Protein AF-A0A060Z2H5-F1 (afdb_monomer)

Mean predicted aligned error: 9.16 Å

Nearest PDB structures (foldseek):
  2d9x-assembly1_A  TM=9.218E-01  e=4.133E-07  Homo sapiens
  5jjd-assembly1_A  TM=8.554E-01  e=1.402E-03  Homo sapiens
  2i5f-assembly1_A  TM=7.702E-01  e=9.888E-03  Homo sapiens
  5oc7-assembly3_A  TM=6.805E-01  e=1.122E-02  Homo sapiens
  1zm0-assembly2_B  TM=7.296E-01  e=1.743E-02  Homo sapiens

pLDDT: mean 73.02, std 13.14, range [35.66, 87.62]

Solvent-accessible surface area (backbone atoms only — not comparable to full-atom values): 5081 Å² total; per-residue (Å²): 133,83,76,84,79,76,74,76,78,68,60,38,76,45,79,37,80,90,78,39,26,42,30,32,25,76,41,77,86,36,73,86,45,81,62,77,46,70,44,53,43,68,76,28,48,78,43,79,42,88,88,39,93,53,29,30,33,42,36,25,67,87,74,50,71,45,83,40,77,42,57,71,68,58,47,56,51,53,57,64,71,66,107

Foldseek 3Di:
DDDDPPCPQPWDWDQDLVQQWIFIHSDPVCPVPDGPDIAHLVQWDKAADPPDPQWIWIQGPVRDIDTDSDDPVVVVVSVVSND

InterPro domains:
  IPR011993 PH-like domain superfamily [G3DSA:2.30.29.30] (5-77)

Secondary structure (DSSP, 8-state):
----------PEEEEETTTTEEEEESSGGGGGSPPSEEEE-TT-EEEE-TTSTTEEEEE-TTS-EEEEE--HHHHHHHHHH--

Radius of gyration: 13.89 Å; Cα contacts (8 Å, |Δi|>4): 129; chains: 1; bounding box: 32×28×46 Å

Sequence (83 aa):
MPPFSLTLSYRYFVLDPELGQLQYFVHEQGKSQKPRGSLPLIGASVVQSDEAPHMFIVNSFNGELYKLRGMQTLNCQLFSFLK

Structure (mmCIF, N/CA/C/O backbone):
data_AF-A0A060Z2H5-F1
#
_entry.id   AF-A0A060Z2H5-F1
#
loop_
_atom_site.group_PDB
_atom_site.id
_atom_site.type_symbol
_atom_site.label_atom_id
_atom_site.label_alt_id
_atom_site.label_comp_id
_atom_site.label_asym_id
_atom_site.label_entity_id
_atom_site.label_seq_id
_atom_site.pdbx_PDB_ins_code
_atom_site.Cartn_x
_atom_site.Cartn_y
_atom_site.Cartn_z
_atom_site.occupancy
_atom_site.B_iso_or_equiv
_atom_site.auth_seq_id
_atom_site.auth_comp_id
_atom_site.auth_asym_id
_atom_site.auth_atom_id
_atom_site.pdbx_PDB_model_num
ATOM 1 N N . MET A 1 1 ? -8.546 15.763 -32.576 1.00 42.31 1 MET A N 1
ATOM 2 C CA . MET A 1 1 ? -7.332 15.225 -31.927 1.00 42.31 1 MET A CA 1
ATOM 3 C C . MET A 1 1 ? -7.381 15.675 -30.470 1.00 42.31 1 MET A C 1
ATOM 5 O O . MET A 1 1 ? -7.163 16.860 -30.243 1.00 42.31 1 MET A O 1
ATOM 9 N N . PRO A 1 2 ? -7.804 14.842 -29.504 1.00 37.28 2 PRO A N 1
ATOM 10 C CA . PRO A 1 2 ? -7.812 15.268 -28.111 1.00 37.28 2 PRO A CA 1
ATOM 11 C C . PRO A 1 2 ? -6.368 15.379 -27.592 1.00 37.28 2 PRO A C 1
ATOM 13 O O . PRO A 1 2 ? -5.493 14.655 -28.077 1.00 37.28 2 PRO A O 1
ATOM 16 N N . PRO A 1 3 ? -6.101 16.296 -26.648 1.00 46.59 3 PRO A N 1
ATOM 17 C CA . PRO A 1 3 ? -4.768 16.515 -26.111 1.00 46.59 3 PRO A CA 1
ATOM 18 C C . PRO A 1 3 ? -4.315 15.284 -25.323 1.00 46.59 3 PRO A C 1
ATOM 20 O O . PRO A 1 3 ? -5.119 14.616 -24.671 1.00 46.59 3 PRO A O 1
ATOM 23 N N . PHE A 1 4 ? -3.018 14.990 -25.405 1.00 43.38 4 PHE A N 1
ATOM 24 C CA . PHE A 1 4 ? -2.335 13.935 -24.662 1.00 43.38 4 PHE A CA 1
AT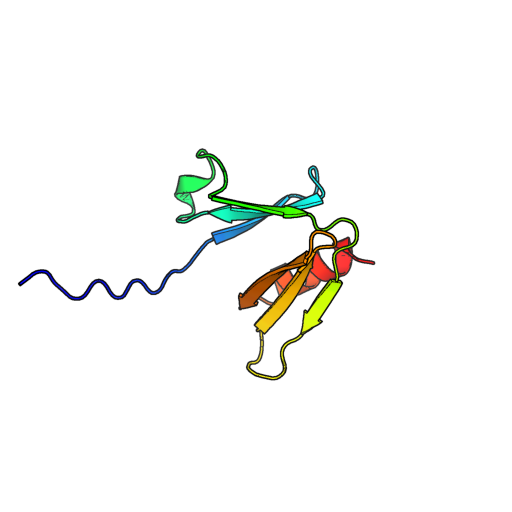OM 25 C C . PHE A 1 4 ? -2.767 13.946 -23.189 1.00 43.38 4 PHE A C 1
ATOM 27 O O . PHE A 1 4 ? -2.315 14.777 -22.403 1.00 43.38 4 PHE A O 1
ATOM 34 N N . SER A 1 5 ? -3.632 13.006 -22.803 1.00 35.66 5 SER A N 1
ATOM 35 C CA . SER A 1 5 ? -3.867 12.695 -21.397 1.00 35.66 5 SER A CA 1
ATOM 36 C C . SER A 1 5 ? -2.640 11.947 -20.893 1.00 35.66 5 SER A C 1
ATOM 38 O O . SER A 1 5 ? -2.611 10.721 -20.850 1.00 35.66 5 SER A O 1
ATOM 40 N N . LEU A 1 6 ? -1.590 12.695 -20.551 1.00 40.50 6 LEU A N 1
ATOM 41 C CA . LEU A 1 6 ? -0.538 12.215 -19.668 1.00 40.50 6 LEU A CA 1
ATOM 42 C C . LEU A 1 6 ? -1.198 11.997 -18.308 1.00 40.50 6 LEU A C 1
ATOM 44 O O . LEU A 1 6 ? -1.178 12.869 -17.443 1.00 40.50 6 LEU A O 1
ATOM 48 N N . THR A 1 7 ? -1.828 10.841 -18.111 1.00 41.19 7 THR A N 1
ATOM 49 C CA . THR A 1 7 ? -2.225 10.399 -16.779 1.00 41.19 7 THR A CA 1
ATOM 50 C C . THR A 1 7 ? -0.949 10.023 -16.029 1.00 41.19 7 THR A C 1
ATOM 52 O O . THR A 1 7 ? -0.661 8.844 -15.824 1.00 41.19 7 THR A O 1
ATOM 55 N N . LEU A 1 8 ? -0.160 11.025 -15.624 1.00 45.12 8 LEU A N 1
ATOM 56 C CA . LEU A 1 8 ? 0.712 10.919 -14.460 1.00 45.12 8 LEU A CA 1
ATOM 57 C C . LEU A 1 8 ? -0.233 10.629 -13.294 1.00 45.12 8 LEU A C 1
ATOM 59 O O . LEU A 1 8 ? -0.806 11.536 -12.698 1.00 45.12 8 LEU A O 1
ATOM 63 N N . SER A 1 9 ? -0.524 9.348 -13.073 1.00 55.25 9 SER A N 1
ATOM 64 C CA . SER A 1 9 ? -1.528 8.905 -12.113 1.00 55.25 9 SER A CA 1
ATOM 65 C C . SER A 1 9 ? -0.971 9.126 -10.705 1.00 55.25 9 SER A C 1
ATOM 67 O O . SER A 1 9 ? -0.440 8.213 -10.081 1.00 55.25 9 SER A O 1
ATOM 69 N N . TYR A 1 10 ? -1.055 10.366 -10.221 1.00 58.38 10 TYR A N 1
ATOM 70 C CA . TYR A 1 10 ? -0.839 10.735 -8.826 1.00 58.38 10 TYR A CA 1
ATOM 71 C C . TYR A 1 10 ? -2.026 10.200 -8.025 1.00 58.38 10 TYR A C 1
ATOM 73 O O . TYR A 1 10 ? -2.997 10.902 -7.751 1.00 58.38 10 TYR A O 1
ATOM 81 N N . ARG A 1 11 ? -1.992 8.899 -7.734 1.00 69.62 11 ARG A N 1
ATOM 82 C CA . ARG A 1 11 ? -2.974 8.281 -6.848 1.00 69.62 11 ARG A CA 1
ATOM 83 C C . ARG A 1 11 ? -2.638 8.665 -5.418 1.00 69.62 11 ARG A C 1
ATOM 85 O O . ARG A 1 11 ? -1.478 8.646 -5.015 1.00 69.62 11 ARG A O 1
ATOM 92 N N . TYR A 1 12 ? -3.664 9.043 -4.675 1.00 74.12 12 TYR A N 1
ATOM 93 C CA . TYR A 1 12 ? -3.527 9.495 -3.306 1.00 74.12 12 TYR A CA 1
ATOM 94 C C . TYR A 1 12 ? -3.664 8.303 -2.367 1.00 74.12 12 TYR A C 1
ATOM 96 O O . TYR A 1 12 ? -4.706 7.653 -2.354 1.00 74.12 12 TYR A O 1
ATOM 104 N N . PHE A 1 13 ? -2.618 8.008 -1.603 1.00 76.88 13 PHE A N 1
ATOM 105 C CA . PHE A 1 13 ? -2.602 6.909 -0.641 1.00 76.88 13 PHE A CA 1
ATOM 106 C C . PHE A 1 13 ? -2.857 7.455 0.761 1.00 76.88 13 PHE A C 1
ATOM 108 O O . PHE A 1 13 ? -2.217 8.417 1.181 1.00 76.88 13 PHE A O 1
ATOM 115 N N . VAL A 1 14 ? -3.787 6.836 1.477 1.00 80.12 14 VAL A N 1
ATOM 116 C CA . VAL A 1 14 ? -4.137 7.151 2.861 1.00 80.12 14 VAL A CA 1
ATOM 117 C C . VAL A 1 14 ? -3.928 5.903 3.690 1.00 80.12 14 VAL A C 1
ATOM 119 O O . VAL A 1 14 ? -4.483 4.845 3.399 1.00 80.12 14 VAL A O 1
ATOM 122 N N . LEU A 1 15 ? -3.116 6.041 4.727 1.00 80.19 15 LEU A N 1
ATOM 123 C CA . LEU A 1 15 ? -2.996 5.037 5.764 1.00 80.19 15 LEU A CA 1
ATOM 124 C C . LEU A 1 15 ? -4.136 5.243 6.760 1.00 80.19 15 LEU A C 1
ATOM 126 O O . LEU A 1 15 ? -4.225 6.314 7.357 1.00 80.19 15 LEU A O 1
ATOM 130 N N . ASP A 1 16 ? -4.990 4.237 6.919 1.00 83.44 16 ASP A N 1
ATOM 131 C CA . ASP A 1 16 ? -6.049 4.242 7.921 1.00 83.44 16 ASP A CA 1
ATOM 132 C C . ASP A 1 16 ? -5.610 3.381 9.118 1.00 83.44 16 ASP A C 1
ATOM 134 O O . ASP A 1 16 ? -5.578 2.150 9.001 1.00 83.44 16 ASP A O 1
ATOM 138 N N . PRO A 1 17 ? -5.205 3.997 10.245 1.00 75.88 17 PRO A N 1
ATOM 139 C CA . PRO A 1 17 ? -4.743 3.265 11.418 1.00 75.88 17 PRO A CA 1
ATOM 140 C C . PRO A 1 17 ? -5.882 2.592 12.189 1.00 75.88 17 PRO A C 1
ATOM 142 O O . PRO A 1 17 ? -5.627 1.647 12.928 1.00 75.88 17 PRO A O 1
ATOM 145 N N . GLU A 1 18 ? -7.121 3.056 12.020 1.00 82.44 18 GLU A N 1
ATOM 146 C CA . GLU A 1 18 ? -8.296 2.517 12.705 1.00 82.44 18 GLU A CA 1
ATOM 147 C C . GLU A 1 18 ? -8.731 1.199 12.052 1.00 82.44 18 GLU A C 1
ATOM 149 O O . GLU A 1 18 ? -9.034 0.220 12.732 1.00 82.44 18 GLU A O 1
ATOM 154 N N . LEU A 1 19 ? -8.666 1.144 10.718 1.00 80.25 19 LEU A N 1
ATOM 155 C CA . LEU A 1 19 ? -8.915 -0.072 9.943 1.00 80.25 19 LEU A CA 1
ATOM 156 C C . LEU A 1 19 ? -7.672 -0.961 9.788 1.00 80.25 19 LEU A C 1
ATOM 158 O O . LEU A 1 19 ? -7.802 -2.138 9.449 1.00 80.25 19 LEU A O 1
ATOM 162 N N . GLY A 1 20 ? -6.472 -0.408 9.979 1.00 83.25 20 GLY A N 1
ATOM 163 C CA . GLY A 1 20 ? -5.203 -1.093 9.727 1.00 83.25 20 GLY A CA 1
ATOM 164 C C . GLY A 1 20 ? -4.992 -1.441 8.254 1.00 83.25 20 GLY A C 1
ATOM 165 O O . GLY A 1 20 ? -4.463 -2.505 7.921 1.00 83.25 20 GLY A O 1
ATOM 166 N N . GLN A 1 21 ? -5.449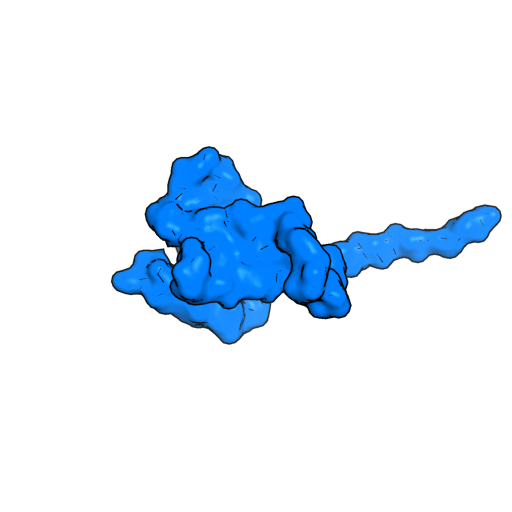 -0.567 7.353 1.00 86.44 21 GLN A N 1
ATOM 167 C CA . GLN A 1 21 ? -5.374 -0.782 5.908 1.00 86.44 21 GLN A CA 1
ATOM 168 C C . GLN A 1 21 ? -4.876 0.468 5.186 1.00 86.44 21 GLN A C 1
ATOM 170 O O . GLN A 1 21 ? -5.172 1.602 5.557 1.00 86.44 21 GLN A O 1
ATOM 175 N 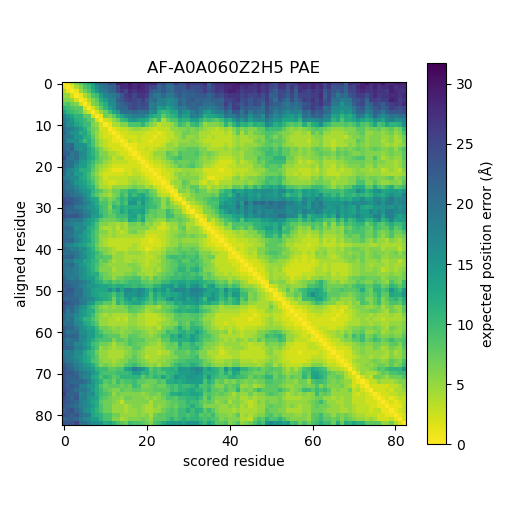N . LEU A 1 22 ? -4.150 0.250 4.097 1.00 85.25 22 LEU A N 1
ATOM 176 C CA . LEU A 1 22 ? -3.687 1.287 3.195 1.00 85.25 22 LEU A CA 1
ATOM 177 C C . LEU A 1 22 ? -4.688 1.449 2.052 1.00 85.25 22 LEU A C 1
ATOM 179 O O . LEU A 1 22 ? -4.816 0.587 1.186 1.00 85.25 22 LEU A O 1
ATOM 183 N N . GLN A 1 23 ? -5.411 2.556 2.048 1.00 85.88 23 GLN A N 1
ATOM 184 C CA . GLN A 1 23 ? -6.422 2.867 1.046 1.00 85.88 23 GLN A CA 1
ATOM 185 C C . GLN A 1 23 ? -5.851 3.798 -0.012 1.00 85.88 23 GLN A C 1
ATOM 187 O O . GLN A 1 23 ? -5.010 4.645 0.283 1.00 85.88 23 GLN A O 1
ATOM 192 N N . TYR A 1 24 ? -6.323 3.681 -1.251 1.00 81.25 24 TYR A N 1
ATOM 193 C CA . TYR A 1 24 ? -5.930 4.619 -2.296 1.00 81.25 24 TYR A CA 1
ATOM 194 C C . TYR A 1 24 ? -7.112 5.173 -3.076 1.00 81.25 24 TYR A C 1
ATOM 196 O O . TYR A 1 24 ? -8.102 4.500 -3.380 1.00 81.25 24 TYR A O 1
ATOM 204 N N . PHE A 1 25 ? -6.967 6.442 -3.426 1.00 78.81 25 PHE A N 1
ATOM 205 C CA . PHE A 1 25 ? -7.966 7.261 -4.076 1.00 78.81 25 PHE A CA 1
ATOM 206 C C . PHE A 1 25 ? -7.385 7.817 -5.371 1.00 78.81 25 PHE A C 1
ATOM 208 O O . PHE A 1 25 ? -6.180 8.027 -5.511 1.00 78.81 25 PHE A O 1
ATOM 215 N N . VAL A 1 26 ? -8.254 8.041 -6.354 1.00 72.56 26 VAL A N 1
ATOM 216 C CA . VAL A 1 26 ? -7.834 8.615 -7.639 1.00 72.56 26 VAL A CA 1
ATOM 217 C C . VAL A 1 26 ? -7.426 10.079 -7.450 1.00 72.56 26 VAL A C 1
ATOM 219 O O . VAL A 1 26 ? -6.442 10.502 -8.045 1.00 72.56 26 VAL A O 1
ATOM 222 N N . HIS A 1 27 ? -8.121 10.811 -6.570 1.00 69.06 27 HIS A N 1
ATOM 223 C CA . HIS A 1 27 ? -7.875 12.216 -6.229 1.00 69.06 27 HIS A CA 1
ATOM 224 C C . HIS A 1 27 ? -8.108 12.471 -4.731 1.00 69.06 27 HIS A C 1
ATOM 226 O O . HIS A 1 27 ? -8.887 11.751 -4.106 1.00 69.06 27 HIS A O 1
ATOM 232 N N . GLU A 1 28 ? -7.509 13.528 -4.169 1.00 66.94 28 GLU A N 1
ATOM 233 C CA . GLU A 1 28 ? -7.730 13.948 -2.769 1.00 66.94 28 GLU A CA 1
ATOM 234 C C . GLU A 1 28 ? -9.197 14.257 -2.451 1.00 66.94 28 GLU A C 1
ATOM 236 O O . GLU A 1 28 ? -9.692 13.902 -1.384 1.00 66.94 28 GLU A O 1
ATOM 241 N N . GLN A 1 29 ? -9.923 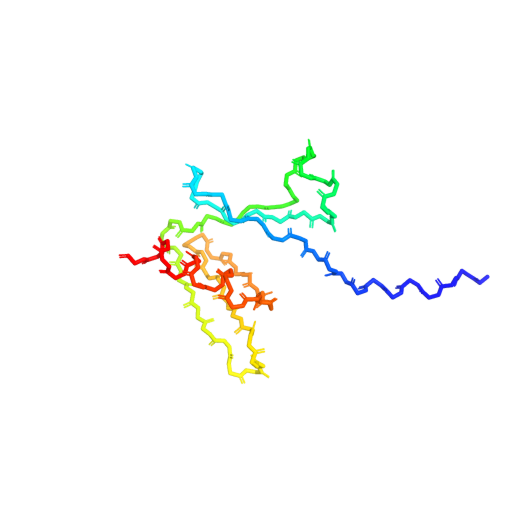14.856 -3.399 1.00 60.19 29 GLN A N 1
ATOM 242 C CA . GLN A 1 29 ? -11.365 15.125 -3.281 1.00 60.19 29 GLN A CA 1
ATOM 243 C C . GLN A 1 29 ? -12.198 13.832 -3.212 1.00 60.19 29 GLN A C 1
ATOM 245 O O . GLN A 1 29 ? -13.344 13.841 -2.771 1.00 60.19 29 GLN A O 1
ATOM 250 N N . GLY A 1 30 ? -11.604 12.700 -3.603 1.00 59.09 30 GLY A N 1
ATOM 251 C CA . GLY A 1 30 ? -12.189 11.371 -3.501 1.00 59.09 30 GLY A CA 1
ATOM 252 C C . GLY A 1 30 ? -12.193 10.788 -2.089 1.00 59.09 30 GLY A C 1
ATOM 253 O O . GLY A 1 30 ? -12.722 9.697 -1.939 1.00 59.09 30 GLY A O 1
ATOM 254 N N . LYS A 1 31 ? -11.673 11.475 -1.058 1.00 57.03 31 LYS A N 1
ATOM 255 C CA . LYS A 1 31 ? -11.735 11.002 0.343 1.00 57.03 31 LYS A CA 1
ATOM 256 C C . LYS A 1 31 ? -13.160 10.704 0.825 1.00 57.03 31 LYS A C 1
ATOM 258 O O . LYS A 1 31 ? -13.343 9.847 1.677 1.00 57.03 31 LYS A O 1
ATOM 263 N N . SER A 1 32 ? -14.164 11.393 0.274 1.00 59.19 32 SER A N 1
ATOM 264 C CA . SER A 1 32 ? -15.579 11.132 0.579 1.00 59.19 32 SER A CA 1
ATOM 265 C C . SER A 1 32 ? -16.198 10.025 -0.287 1.00 59.19 32 SER A C 1
ATOM 267 O O . SER A 1 32 ? -17.314 9.584 -0.020 1.00 59.19 32 SER A O 1
ATOM 269 N N . GLN A 1 33 ? -15.515 9.604 -1.353 1.00 64.88 33 GLN A N 1
ATOM 270 C CA . GLN A 1 33 ? -15.916 8.492 -2.212 1.00 64.88 33 GLN A CA 1
ATOM 271 C C . GLN A 1 33 ? -15.287 7.192 -1.699 1.00 64.88 33 GLN A C 1
ATOM 273 O O . GLN A 1 33 ? -14.264 7.205 -1.021 1.00 64.88 33 GLN A O 1
ATOM 278 N N . LYS A 1 34 ? -15.884 6.047 -2.046 1.00 69.00 34 LYS A N 1
ATOM 279 C CA . LYS A 1 34 ? -15.354 4.731 -1.665 1.00 69.00 34 LYS A CA 1
ATOM 280 C C . LYS A 1 34 ? -13.895 4.589 -2.149 1.00 69.00 34 LYS A C 1
ATOM 282 O O . LYS A 1 34 ? -13.635 4.917 -3.315 1.00 69.00 34 LYS A O 1
ATOM 287 N N . PRO A 1 35 ? -12.959 4.105 -1.307 1.00 75.94 35 PRO A N 1
ATOM 288 C CA . PRO A 1 35 ? -11.583 3.858 -1.726 1.00 75.94 35 PRO A CA 1
ATOM 289 C C . PRO A 1 35 ? -11.573 2.963 -2.962 1.00 75.94 35 PRO A C 1
ATOM 291 O O . PRO A 1 35 ? -12.378 2.036 -3.083 1.00 75.94 35 PRO A O 1
ATOM 294 N N . ARG A 1 36 ? -10.682 3.258 -3.914 1.00 82.81 36 ARG A N 1
ATOM 295 C CA . ARG A 1 36 ? -10.618 2.487 -5.163 1.00 82.81 36 ARG A CA 1
ATOM 296 C C . ARG A 1 36 ? -10.096 1.075 -4.917 1.00 82.81 36 ARG A C 1
ATOM 298 O O . ARG A 1 36 ? -10.475 0.151 -5.626 1.00 82.81 36 ARG A O 1
ATOM 305 N N . GLY A 1 37 ? -9.278 0.937 -3.885 1.00 81.69 37 GLY A N 1
ATOM 306 C CA . GLY A 1 37 ? -8.971 -0.316 -3.231 1.00 81.69 37 GLY A CA 1
ATOM 307 C C . GLY A 1 37 ? -8.307 -0.044 -1.888 1.00 81.69 37 GLY A C 1
ATOM 308 O O . GLY A 1 37 ? -7.883 1.081 -1.595 1.00 81.69 37 GLY A O 1
ATOM 309 N N . SER A 1 38 ? -8.262 -1.084 -1.075 1.00 85.31 38 SER A N 1
ATOM 310 C CA . SER A 1 38 ? -7.660 -1.0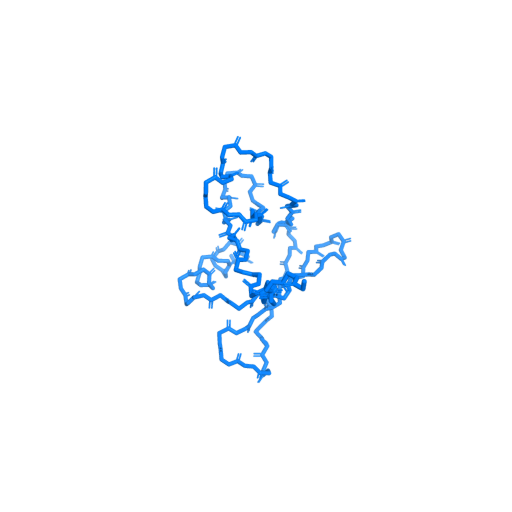84 0.247 1.00 85.31 38 SER A CA 1
ATOM 311 C C . SER A 1 38 ? -6.754 -2.297 0.357 1.00 85.31 38 SER A C 1
ATOM 313 O O . S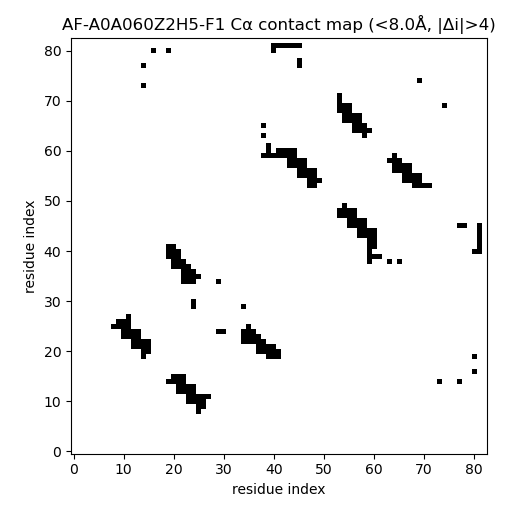ER A 1 38 ? -7.131 -3.390 -0.051 1.00 85.31 38 SER A O 1
ATOM 315 N N . LEU A 1 39 ? -5.560 -2.087 0.889 1.00 86.00 39 LEU A N 1
ATOM 316 C CA . LEU A 1 39 ? -4.590 -3.133 1.136 1.00 86.00 39 LEU A CA 1
ATOM 317 C C . LEU A 1 39 ? -4.480 -3.337 2.650 1.00 86.00 39 LEU A C 1
ATOM 319 O O . LEU A 1 39 ? -4.041 -2.414 3.342 1.00 86.00 39 LEU A O 1
ATOM 323 N N . PRO A 1 40 ? -4.847 -4.506 3.192 1.00 86.81 40 PRO A N 1
ATOM 324 C CA . PRO A 1 40 ? -4.688 -4.760 4.613 1.00 86.81 40 PRO A CA 1
ATOM 325 C C . PRO A 1 40 ? -3.207 -4.785 4.990 1.00 86.81 40 PRO A C 1
ATOM 327 O O . PRO A 1 40 ? -2.408 -5.468 4.343 1.00 86.81 40 PRO A O 1
ATOM 330 N N . LEU A 1 41 ? -2.851 -4.030 6.034 1.00 83.75 41 LEU A N 1
ATOM 331 C CA . LEU A 1 41 ? -1.489 -3.985 6.572 1.00 83.75 41 LEU A CA 1
ATOM 332 C C . LEU A 1 41 ? -1.253 -5.022 7.661 1.00 83.75 41 LEU A C 1
ATOM 334 O O . LEU A 1 41 ? -0.109 -5.311 8.003 1.00 83.75 41 LEU A O 1
ATOM 338 N N . ILE A 1 42 ? -2.323 -5.614 8.185 1.00 82.94 42 ILE A N 1
ATOM 339 C CA . ILE A 1 42 ? -2.220 -6.723 9.120 1.00 82.94 42 ILE A CA 1
ATOM 340 C C . ILE A 1 42 ? -1.545 -7.919 8.436 1.00 82.94 42 ILE A C 1
ATOM 342 O O . ILE A 1 42 ? -1.995 -8.403 7.398 1.00 82.94 42 ILE A O 1
ATOM 346 N N . GLY A 1 43 ? -0.404 -8.345 8.980 1.00 83.19 43 GLY A N 1
ATOM 347 C CA . GLY A 1 43 ? 0.436 -9.373 8.359 1.00 83.19 43 GLY A CA 1
ATOM 348 C C . GLY A 1 43 ? 1.094 -8.946 7.041 1.00 83.19 43 GLY A C 1
ATOM 349 O O . GLY A 1 43 ? 1.655 -9.792 6.347 1.00 83.19 43 GLY A O 1
ATOM 350 N N . ALA A 1 44 ? 1.033 -7.662 6.675 1.00 85.88 44 ALA A N 1
ATOM 351 C CA . ALA A 1 44 ? 1.762 -7.152 5.528 1.00 85.88 44 ALA A CA 1
ATOM 352 C C . ALA A 1 44 ? 3.250 -6.960 5.857 1.00 85.88 44 ALA A C 1
ATOM 354 O O . ALA A 1 44 ? 3.657 -6.843 7.007 1.00 85.88 44 ALA A O 1
ATOM 355 N N . SER A 1 45 ? 4.084 -6.920 4.826 1.00 86.44 45 SER A N 1
ATOM 356 C CA . SER A 1 45 ? 5.518 -6.662 4.903 1.00 86.44 45 SER A CA 1
ATOM 357 C C . SER A 1 45 ? 5.867 -5.515 3.965 1.00 86.44 45 SER A C 1
ATOM 359 O O . SER A 1 45 ? 5.493 -5.535 2.794 1.00 86.44 45 SER A O 1
ATOM 361 N N . VAL A 1 46 ? 6.587 -4.508 4.455 1.00 83.50 46 VAL A N 1
ATOM 362 C CA . VAL A 1 46 ? 7.074 -3.399 3.622 1.00 83.50 46 VAL A CA 1
ATOM 363 C C . VAL A 1 46 ? 8.537 -3.640 3.282 1.00 83.50 46 VAL A C 1
ATOM 365 O O . VAL A 1 46 ? 9.375 -3.781 4.168 1.00 83.50 46 VAL A O 1
ATOM 368 N N . VAL A 1 47 ? 8.846 -3.655 1.988 1.00 84.12 47 VAL A N 1
ATOM 369 C CA . VAL A 1 47 ? 10.198 -3.842 1.454 1.00 84.12 47 VAL A CA 1
ATOM 370 C C . VAL A 1 47 ? 10.611 -2.572 0.723 1.00 84.12 47 VAL A C 1
ATOM 372 O O . VAL A 1 47 ? 9.895 -2.102 -0.158 1.00 84.12 47 VAL A O 1
ATOM 375 N N . GLN A 1 48 ? 11.755 -1.987 1.076 1.00 79.69 48 GLN A N 1
ATOM 376 C CA . GLN A 1 48 ? 12.302 -0.865 0.309 1.00 79.69 48 GLN A CA 1
ATOM 377 C C . GLN A 1 48 ? 12.795 -1.365 -1.050 1.00 79.69 48 GLN A C 1
ATOM 379 O O . GLN A 1 48 ? 13.454 -2.398 -1.128 1.00 79.69 48 GLN A O 1
ATOM 384 N N . SER A 1 49 ? 12.451 -0.645 -2.117 1.00 77.19 49 SER A N 1
ATOM 385 C CA . SER A 1 49 ? 12.939 -0.973 -3.455 1.00 77.19 49 SER A CA 1
ATOM 386 C C . SER A 1 49 ? 14.283 -0.285 -3.678 1.00 77.19 49 SER A C 1
ATOM 388 O O . SER A 1 49 ? 14.406 0.908 -3.406 1.00 77.19 49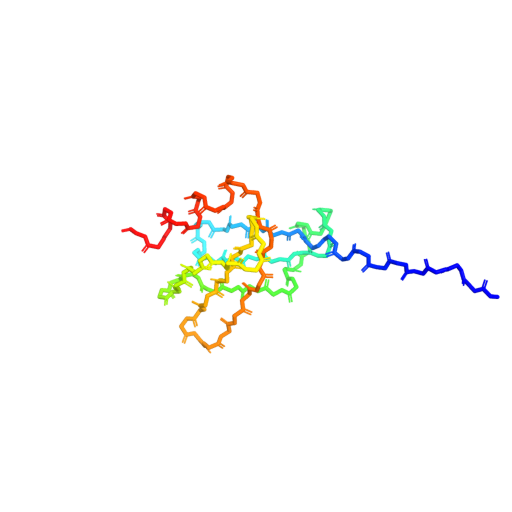 SER A O 1
ATOM 390 N N . ASP A 1 50 ? 15.261 -1.012 -4.215 1.00 75.44 50 ASP A N 1
ATOM 391 C CA . ASP A 1 50 ? 16.569 -0.458 -4.602 1.00 75.44 50 ASP A CA 1
ATOM 392 C C . ASP A 1 50 ? 16.514 0.268 -5.966 1.00 75.44 50 ASP A C 1
ATOM 394 O O . ASP A 1 50 ? 17.413 1.011 -6.340 1.00 75.44 50 ASP A O 1
ATOM 398 N N . GLU A 1 51 ? 15.409 0.108 -6.712 1.00 70.56 51 GLU A N 1
ATOM 399 C CA . GLU A 1 51 ? 15.210 0.723 -8.036 1.00 70.56 51 GLU A CA 1
ATOM 400 C C . GLU A 1 51 ? 15.174 2.259 -7.999 1.00 70.56 51 GLU A C 1
ATOM 402 O O . GLU A 1 51 ? 15.550 2.914 -8.971 1.00 70.56 51 GLU A O 1
ATOM 407 N N . ALA A 1 52 ? 14.672 2.851 -6.911 1.00 66.00 52 ALA A N 1
ATOM 408 C CA . ALA A 1 52 ? 14.612 4.298 -6.767 1.00 66.00 52 ALA A CA 1
ATOM 409 C C . ALA A 1 52 ? 14.548 4.718 -5.292 1.00 66.00 52 ALA A C 1
ATOM 411 O O . ALA A 1 52 ? 13.762 4.149 -4.525 1.00 66.00 52 ALA A O 1
ATOM 412 N N . PRO A 1 53 ? 15.266 5.788 -4.898 1.00 66.62 53 PRO A N 1
ATOM 413 C CA . PRO A 1 53 ? 15.080 6.384 -3.586 1.00 66.62 53 PRO A CA 1
ATOM 414 C C . PRO A 1 53 ? 13.610 6.794 -3.429 1.00 66.62 53 PRO A C 1
ATOM 416 O O . PRO A 1 53 ? 13.003 7.357 -4.347 1.00 66.62 53 PRO A O 1
ATOM 419 N N . HIS A 1 54 ? 13.039 6.492 -2.260 1.00 71.69 54 HIS A N 1
ATOM 420 C CA . HIS A 1 54 ? 11.626 6.712 -1.914 1.00 71.69 54 HIS A CA 1
ATOM 421 C C . HIS A 1 54 ? 10.616 5.729 -2.530 1.00 71.69 54 HIS A C 1
ATOM 423 O O . HIS A 1 54 ? 9.411 5.942 -2.395 1.00 71.69 54 HIS A O 1
ATOM 429 N N . MET A 1 55 ? 11.058 4.649 -3.179 1.00 81.69 55 MET A N 1
ATOM 430 C CA . MET A 1 55 ? 10.165 3.576 -3.619 1.00 81.69 55 MET A CA 1
ATOM 431 C C . MET A 1 55 ? 10.170 2.408 -2.628 1.00 81.69 55 MET A C 1
ATOM 433 O O . MET A 1 55 ? 11.212 1.992 -2.127 1.00 81.69 55 MET A O 1
ATOM 437 N N . PHE A 1 56 ? 8.994 1.867 -2.334 1.00 81.69 56 PHE A N 1
ATOM 438 C CA . PHE A 1 56 ? 8.835 0.667 -1.525 1.00 81.69 56 PHE A CA 1
ATOM 439 C C . PHE A 1 56 ? 7.634 -0.144 -1.994 1.00 81.69 56 PHE A C 1
ATOM 441 O O . PHE A 1 56 ? 6.752 0.321 -2.718 1.00 81.69 56 PHE A O 1
ATOM 448 N N . ILE A 1 57 ? 7.638 -1.394 -1.573 1.00 84.81 57 ILE A N 1
ATOM 449 C CA . ILE A 1 57 ? 6.668 -2.406 -1.923 1.00 84.81 57 ILE A CA 1
ATOM 450 C C . ILE A 1 57 ? 5.977 -2.819 -0.637 1.00 84.81 57 ILE A C 1
ATOM 452 O O . ILE A 1 57 ? 6.628 -3.298 0.286 1.00 84.81 57 ILE A O 1
ATOM 456 N N . VAL A 1 58 ? 4.666 -2.626 -0.573 1.00 86.25 58 VAL A N 1
ATOM 457 C CA . VAL A 1 58 ? 3.838 -3.141 0.518 1.00 86.25 58 VAL A CA 1
ATOM 458 C C . VAL A 1 58 ? 3.260 -4.469 0.059 1.00 86.25 58 VAL A C 1
ATOM 460 O O . VAL A 1 58 ? 2.470 -4.488 -0.879 1.00 86.25 58 VAL A O 1
ATOM 463 N N . ASN A 1 59 ? 3.679 -5.567 0.674 1.00 87.62 59 ASN A N 1
ATOM 464 C CA . ASN A 1 59 ? 3.194 -6.909 0.386 1.00 87.62 59 ASN A CA 1
ATOM 465 C C . ASN A 1 59 ? 2.184 -7.314 1.455 1.00 87.62 59 ASN A C 1
ATOM 467 O O . ASN A 1 59 ? 2.554 -7.430 2.615 1.00 87.62 59 ASN A O 1
ATOM 471 N N . SER A 1 60 ? 0.924 -7.497 1.092 1.00 86.25 60 SER A N 1
ATOM 472 C CA . SER A 1 60 ? -0.115 -7.934 2.016 1.00 86.25 60 SER A CA 1
ATOM 473 C C . SER A 1 60 ? -0.152 -9.453 2.137 1.00 86.25 60 SER A C 1
ATOM 475 O O . SER 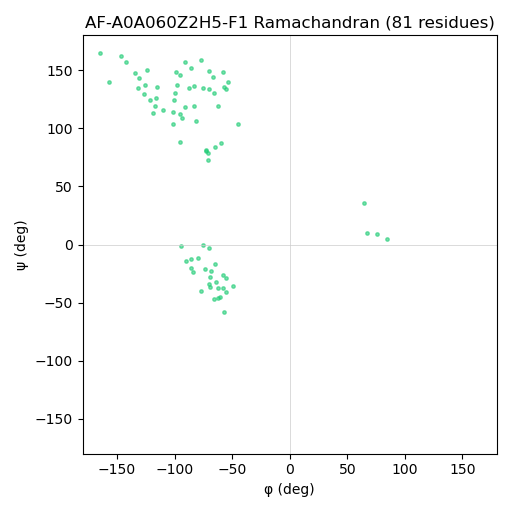A 1 60 ? 0.144 -10.174 1.185 1.00 86.25 60 SER A O 1
ATOM 477 N N . PHE A 1 61 ? -0.602 -9.953 3.288 1.00 84.12 61 PHE A N 1
ATOM 478 C CA . PHE A 1 61 ? -0.782 -11.387 3.515 1.00 84.12 61 PHE A CA 1
ATOM 479 C C . PHE A 1 61 ? -1.743 -12.043 2.505 1.00 84.12 61 PHE A C 1
ATOM 481 O O . PHE A 1 61 ? -1.602 -13.220 2.187 1.00 84.12 61 PHE A O 1
ATOM 488 N N . ASN A 1 62 ? -2.672 -11.272 1.932 1.00 81.88 62 ASN A N 1
ATOM 489 C CA . ASN A 1 62 ? -3.589 -11.751 0.894 1.00 81.88 62 ASN A CA 1
ATOM 490 C C . ASN A 1 62 ? -2.913 -12.029 -0.467 1.00 81.88 62 ASN A C 1
ATOM 492 O O . ASN A 1 62 ? -3.589 -12.459 -1.399 1.00 81.88 62 ASN A O 1
ATOM 496 N N . GLY A 1 63 ? -1.606 -11.770 -0.611 1.00 82.00 63 GLY A N 1
ATOM 497 C CA . GLY A 1 63 ? -0.869 -11.903 -1.873 1.00 82.00 63 GLY A CA 1
ATOM 498 C C . GLY A 1 63 ? -0.962 -10.673 -2.782 1.00 82.00 63 GLY A C 1
ATOM 499 O O . GLY A 1 63 ? -0.457 -10.688 -3.904 1.00 82.00 63 GLY A O 1
ATOM 500 N N . GLU A 1 64 ? -1.593 -9.597 -2.311 1.00 85.12 64 GLU A N 1
ATOM 501 C CA . GLU A 1 64 ? -1.633 -8.310 -3.001 1.00 85.12 64 GLU A CA 1
ATOM 502 C C . GLU A 1 64 ? -0.365 -7.501 -2.709 1.00 85.12 64 GLU A C 1
ATOM 504 O O . GLU A 1 64 ? 0.058 -7.397 -1.559 1.00 85.12 64 GLU A O 1
ATOM 509 N N . LEU A 1 65 ? 0.219 -6.871 -3.733 1.00 83.31 65 LEU A N 1
ATOM 510 C CA . LEU A 1 65 ? 1.402 -6.024 -3.573 1.00 83.31 65 LEU A CA 1
ATOM 511 C C . LEU A 1 65 ? 1.171 -4.624 -4.147 1.00 83.31 65 LEU A C 1
ATOM 513 O O . LEU A 1 65 ? 0.630 -4.464 -5.241 1.00 83.31 65 LEU A O 1
ATOM 517 N N . TYR A 1 66 ? 1.611 -3.600 -3.421 1.00 82.31 66 TYR A N 1
ATOM 518 C CA . TYR A 1 66 ? 1.523 -2.205 -3.846 1.00 82.31 66 TYR A CA 1
ATOM 519 C C . TYR A 1 66 ? 2.918 -1.608 -3.962 1.00 82.31 66 TYR A C 1
ATOM 521 O O . TYR A 1 66 ? 3.612 -1.421 -2.963 1.00 82.31 66 TYR A O 1
ATOM 529 N N . LYS A 1 67 ? 3.318 -1.280 -5.195 1.00 81.94 67 LYS A N 1
ATOM 530 C CA . LYS A 1 67 ? 4.517 -0.483 -5.476 1.00 81.94 67 LYS A CA 1
ATOM 531 C C . LYS A 1 67 ? 4.181 0.989 -5.295 1.00 81.94 67 LYS A C 1
ATOM 533 O O . LYS A 1 67 ? 3.495 1.582 -6.127 1.00 81.94 67 LYS A O 1
ATOM 538 N N . LEU A 1 68 ? 4.669 1.569 -4.208 1.00 77.44 68 LEU A N 1
ATOM 539 C CA . LEU A 1 68 ? 4.444 2.962 -3.863 1.00 77.44 68 LEU A CA 1
ATOM 540 C C . LEU A 1 68 ? 5.753 3.722 -3.894 1.00 77.44 68 LEU A C 1
ATOM 542 O O . LEU A 1 68 ? 6.770 3.291 -3.359 1.00 77.44 68 LEU A O 1
ATOM 546 N N . ARG A 1 69 ? 5.705 4.904 -4.494 1.00 76.56 69 ARG A N 1
ATOM 547 C CA . ARG A 1 69 ? 6.750 5.903 -4.329 1.00 76.56 69 ARG A CA 1
ATOM 548 C C . ARG A 1 69 ? 6.301 6.836 -3.216 1.00 76.56 69 ARG A C 1
ATOM 550 O O . ARG A 1 69 ? 5.565 7.781 -3.479 1.00 76.56 69 ARG A O 1
ATOM 557 N N . GLY A 1 70 ? 6.623 6.514 -1.970 1.00 65.00 70 GLY A N 1
ATOM 558 C CA . GLY A 1 70 ? 6.132 7.309 -0.849 1.00 65.00 70 GLY A CA 1
ATOM 559 C C . GLY A 1 70 ? 7.119 8.365 -0.393 1.00 65.00 70 GLY A C 1
ATOM 560 O O . GLY A 1 70 ? 8.330 8.177 -0.381 1.00 65.00 70 GLY A O 1
ATOM 561 N N . MET A 1 71 ? 6.559 9.482 0.052 1.00 62.41 71 MET A N 1
ATOM 562 C CA . MET A 1 71 ? 7.271 10.441 0.883 1.00 62.41 71 MET A CA 1
ATOM 563 C C . MET A 1 71 ? 7.773 9.767 2.163 1.00 62.41 71 MET A C 1
ATOM 565 O O . MET A 1 71 ? 7.130 8.864 2.702 1.00 62.41 71 MET A O 1
ATOM 569 N N . GLN A 1 72 ? 8.907 10.250 2.668 1.00 65.56 72 GLN A N 1
ATOM 570 C CA . GLN A 1 72 ? 9.573 9.743 3.871 1.00 65.56 72 GLN A CA 1
ATOM 571 C C . GLN A 1 72 ? 8.616 9.589 5.069 1.00 65.56 72 GLN A C 1
ATOM 573 O O . GLN A 1 72 ? 8.697 8.611 5.801 1.00 65.56 72 GLN A O 1
ATOM 578 N N . THR A 1 73 ? 7.640 10.488 5.218 1.00 67.38 73 THR A N 1
ATOM 579 C CA . THR A 1 73 ? 6.610 10.417 6.266 1.00 67.38 73 THR A CA 1
ATOM 580 C C . THR A 1 73 ? 5.730 9.170 6.171 1.00 67.38 73 THR A C 1
ATOM 582 O O . THR A 1 73 ? 5.489 8.508 7.177 1.00 67.38 73 THR A O 1
ATOM 585 N N . LEU A 1 74 ? 5.254 8.833 4.969 1.00 72.00 74 LEU A N 1
ATOM 586 C CA . LEU A 1 74 ? 4.377 7.680 4.765 1.00 72.00 74 LEU A CA 1
ATOM 587 C C . LEU A 1 74 ? 5.149 6.371 4.966 1.00 72.00 74 LEU A C 1
ATOM 589 O O . LEU A 1 74 ? 4.611 5.425 5.530 1.00 72.00 74 LEU A O 1
ATOM 593 N N . ASN A 1 75 ? 6.432 6.356 4.591 1.00 71.69 75 ASN A N 1
ATOM 594 C CA . ASN A 1 75 ? 7.347 5.273 4.932 1.00 71.69 75 ASN A CA 1
ATOM 595 C C . ASN A 1 75 ? 7.429 5.078 6.457 1.00 71.69 75 ASN A C 1
ATOM 597 O O . ASN A 1 75 ? 7.061 4.011 6.938 1.00 71.69 75 ASN A O 1
ATOM 601 N N . CYS A 1 76 ? 7.804 6.104 7.226 1.00 73.44 76 CYS A N 1
ATOM 602 C CA . CYS A 1 76 ? 7.922 5.986 8.684 1.00 73.44 76 CYS A CA 1
ATOM 603 C C . CYS A 1 76 ? 6.631 5.479 9.349 1.00 73.44 76 CYS A C 1
ATOM 605 O O . CYS A 1 76 ? 6.687 4.635 10.240 1.00 73.44 76 CYS A O 1
ATOM 607 N N . GLN A 1 77 ? 5.470 5.961 8.899 1.00 74.81 77 GLN A N 1
ATOM 608 C CA . GLN A 1 77 ? 4.166 5.538 9.416 1.00 74.81 77 GLN A CA 1
ATOM 609 C C . GLN A 1 77 ? 3.851 4.067 9.107 1.00 74.81 77 GLN A C 1
ATOM 611 O O . GLN A 1 77 ? 3.473 3.329 10.011 1.00 74.81 77 GLN A O 1
ATOM 616 N N . LEU A 1 78 ? 4.055 3.614 7.865 1.00 76.88 78 LEU A N 1
ATOM 617 C CA . LEU A 1 78 ? 3.865 2.209 7.480 1.00 76.88 78 LEU A CA 1
ATOM 618 C C . LEU A 1 78 ? 4.785 1.274 8.266 1.00 76.88 78 LEU A C 1
ATOM 620 O O . LEU A 1 78 ? 4.334 0.259 8.785 1.00 76.88 78 LEU A O 1
ATOM 624 N N . PHE A 1 79 ? 6.063 1.634 8.392 1.00 76.19 79 PHE A N 1
ATOM 625 C CA . PHE A 1 79 ? 7.019 0.865 9.187 1.00 76.19 79 PHE A CA 1
ATOM 626 C C . PHE A 1 79 ? 6.626 0.811 10.664 1.00 76.19 79 PHE A C 1
ATOM 628 O O . PHE A 1 79 ? 6.785 -0.234 11.285 1.00 76.19 79 PHE A O 1
ATOM 635 N N . SER A 1 80 ? 6.083 1.900 11.213 1.00 78.19 80 SER A N 1
ATOM 636 C CA . SER A 1 80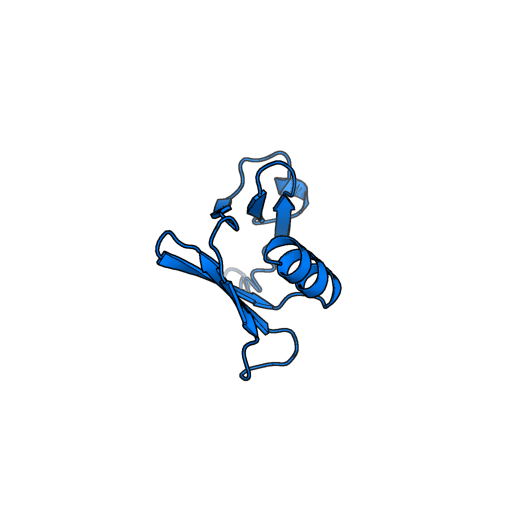 ? 5.555 1.922 12.580 1.00 78.19 80 SER A CA 1
ATOM 637 C C . SER A 1 80 ? 4.299 1.070 12.757 1.00 78.19 80 SER A C 1
ATOM 639 O O . SER A 1 80 ? 3.997 0.700 13.882 1.00 78.19 80 SER A O 1
ATOM 641 N N . PHE A 1 81 ? 3.550 0.795 11.688 1.00 74.25 81 PHE A N 1
ATOM 642 C CA . PHE A 1 81 ? 2.348 -0.036 11.752 1.00 74.25 81 PHE A CA 1
ATOM 643 C C . PHE A 1 81 ? 2.665 -1.537 11.672 1.00 74.25 81 PHE A C 1
ATOM 645 O O . PHE A 1 81 ? 1.876 -2.364 12.113 1.00 74.25 81 PHE A O 1
ATOM 652 N N . LEU A 1 82 ? 3.817 -1.892 11.095 1.00 72.81 82 LEU A N 1
ATOM 653 C CA . LEU A 1 82 ? 4.264 -3.278 10.923 1.00 72.81 82 LEU A CA 1
ATOM 654 C C . LEU A 1 82 ? 5.178 -3.792 12.043 1.00 72.81 82 LEU A C 1
ATOM 656 O O . LEU A 1 82 ? 5.635 -4.933 11.969 1.00 72.81 82 LEU A O 1
ATOM 660 N N . LYS A 1 83 ? 5.498 -2.958 13.031 1.00 64.31 83 LYS A N 1
ATOM 661 C CA . LYS A 1 83 ? 6.506 -3.219 14.060 1.00 64.31 83 LYS A CA 1
ATOM 662 C C . LYS A 1 83 ? 5.887 -3.121 15.442 1.00 64.31 83 LYS A C 1
ATOM 664 O O . LYS A 1 83 ? 6.246 -3.975 16.278 1.00 64.31 83 LYS A O 1
#

Organism: Oncorhynchus mykiss (NCBI:txid8022)